Protein AF-A0A4D8Y621-F1 (afdb_monomer)

Organism: Oulactis sp. (NCBI:txid2093647)

Mean predicted aligned error: 16.5 Å

pLDDT: mean 70.05, std 17.71, range [38.47, 91.56]

Nearest PDB structures (foldseek):
  7bwi-assembly1_A  TM=9.201E-01  e=9.733E-03  Anthopleura elegantissima
  2mub-assembly1_A  TM=9.483E-01  e=1.526E-02  Anthopleura elegantissima
  1wqk-assembly1_A  TM=9.156E-01  e=1.851E-02  Anthopleura elegantissima

Sequence (78 aa):
MSHQGFLFFICLAALTASSIAFPLDAQSKDMNDDRLVKRLSCACGSKGGDYWIMRNQCPEGANYSDKCDKTMGICCYY

InterPro domains:
  IPR012414 BDS potassium channel toxin [PF07936] (40-73)
  IPR023355 Myotoxin/Anemone neurotoxin domain superfamily [G3DSA:2.20.20.10] (40-78)

Structure (mmCIF, N/CA/C/O backbone):
data_AF-A0A4D8Y621-F1
#
_entry.id   AF-A0A4D8Y621-F1
#
loop_
_atom_site.group_PDB
_atom_site.id
_atom_site.type_symbol
_atom_site.label_atom_id
_atom_site.label_alt_id
_atom_site.label_comp_id
_atom_site.label_asym_id
_atom_site.label_entity_id
_atom_site.label_seq_id
_atom_site.pdbx_PDB_ins_code
_atom_site.Cartn_x
_atom_site.Cartn_y
_atom_site.Cartn_z
_atom_site.occupancy
_atom_site.B_iso_or_equiv
_atom_site.auth_seq_id
_atom_site.auth_comp_id
_atom_site.auth_asym_id
_atom_site.auth_atom_id
_atom_site.pdbx_PDB_model_num
ATOM 1 N N . MET A 1 1 ? -18.543 16.927 58.814 1.00 48.44 1 MET A N 1
ATOM 2 C CA . MET A 1 1 ? -17.974 15.924 57.885 1.00 48.44 1 MET A CA 1
ATOM 3 C C . MET A 1 1 ? -18.239 16.389 56.460 1.00 48.44 1 MET A C 1
ATOM 5 O O . MET A 1 1 ? -19.359 16.260 55.998 1.00 48.44 1 MET A O 1
ATOM 9 N N . SER A 1 2 ? -17.255 16.996 55.791 1.00 57.38 2 SER A N 1
ATOM 10 C CA . SER A 1 2 ? -17.327 17.277 54.346 1.00 57.38 2 SER A CA 1
ATOM 11 C C . SER A 1 2 ? -15.915 17.279 53.747 1.00 57.38 2 SER A C 1
ATOM 13 O O . SER A 1 2 ? -15.474 18.224 53.110 1.00 57.38 2 SER A O 1
ATOM 15 N N . HIS A 1 3 ? -15.151 16.220 54.034 1.00 56.09 3 HIS A N 1
ATOM 16 C CA . HIS A 1 3 ? -13.825 15.997 53.440 1.00 56.09 3 HIS A CA 1
ATOM 17 C C . HIS A 1 3 ? -13.905 15.192 52.134 1.00 56.09 3 HIS A C 1
ATOM 19 O O . HIS A 1 3 ? -12.966 15.190 51.348 1.00 56.09 3 HIS A O 1
ATOM 25 N N . GLN A 1 4 ? -15.040 14.538 51.874 1.00 59.66 4 GLN A N 1
ATOM 26 C CA . GLN A 1 4 ? -15.203 13.630 50.739 1.00 59.66 4 GLN A CA 1
ATOM 27 C C . GLN A 1 4 ? -15.391 14.369 49.406 1.00 59.66 4 GLN A C 1
ATOM 29 O O . GLN A 1 4 ? -14.853 13.937 48.393 1.00 59.66 4 GLN A O 1
ATOM 34 N N . GLY A 1 5 ? -16.085 15.514 49.405 1.00 61.12 5 GLY A N 1
ATOM 35 C CA . GLY A 1 5 ? -16.233 16.345 48.204 1.00 61.12 5 GLY A CA 1
ATOM 36 C C . GLY A 1 5 ? -14.928 17.037 47.807 1.00 61.12 5 GLY A C 1
ATOM 37 O O . GLY A 1 5 ? -14.565 17.048 46.636 1.00 61.12 5 GLY A O 1
ATOM 38 N N . PHE A 1 6 ? -14.180 17.550 48.788 1.00 63.47 6 PHE A N 1
ATOM 39 C CA . PHE A 1 6 ? -12.932 18.280 48.546 1.00 63.47 6 PHE A CA 1
ATOM 40 C C . PHE A 1 6 ? -11.845 17.393 47.918 1.00 63.47 6 PHE A C 1
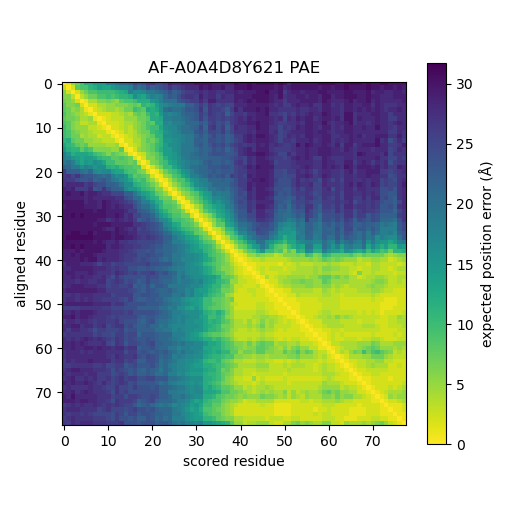ATOM 42 O O . PHE A 1 6 ? -11.187 17.803 46.964 1.00 63.47 6 PHE A O 1
ATOM 49 N N . LEU A 1 7 ? -11.717 16.144 48.382 1.00 64.94 7 LEU A N 1
ATOM 50 C CA . LEU A 1 7 ? -10.794 15.166 47.795 1.00 64.94 7 LEU A CA 1
ATOM 51 C C . LEU A 1 7 ? -11.155 14.822 46.344 1.00 64.94 7 LEU A C 1
ATOM 53 O O . LEU A 1 7 ? -10.265 14.666 45.511 1.00 64.94 7 LEU A O 1
ATOM 57 N N . PHE A 1 8 ? -12.449 14.770 46.021 1.00 67.19 8 PHE A N 1
ATOM 58 C CA . PHE A 1 8 ? -12.919 14.482 44.667 1.00 67.19 8 PHE A CA 1
ATOM 59 C C . PHE A 1 8 ? -12.529 15.586 43.675 1.00 67.19 8 PHE A C 1
ATOM 61 O O . PHE A 1 8 ? -12.054 15.300 42.575 1.00 67.19 8 PHE A O 1
ATOM 68 N N . PHE A 1 9 ? -12.660 16.850 44.087 1.00 65.38 9 PHE A N 1
ATOM 69 C CA . PHE A 1 9 ? -12.236 17.993 43.275 1.00 65.38 9 PHE A CA 1
ATOM 70 C C . PHE A 1 9 ? -10.716 18.043 43.078 1.00 65.38 9 PHE A C 1
ATOM 72 O O . PHE A 1 9 ? -10.260 18.354 41.978 1.00 65.38 9 PHE A O 1
ATOM 79 N N . ILE A 1 10 ? -9.928 17.677 44.095 1.00 66.56 10 ILE A N 1
ATOM 80 C CA . ILE A 1 10 ? -8.462 17.604 43.977 1.00 66.56 10 ILE A CA 1
ATOM 81 C C . ILE A 1 10 ? -8.039 16.487 43.016 1.00 66.56 10 ILE A C 1
ATOM 83 O O . ILE A 1 10 ? -7.176 16.712 42.166 1.00 66.56 10 ILE A O 1
ATOM 87 N N . CYS A 1 11 ? -8.664 15.308 43.095 1.00 63.59 11 CYS A N 1
ATOM 88 C CA . CYS A 1 11 ? -8.404 14.225 42.147 1.00 63.59 11 CYS A CA 1
ATOM 89 C C . CYS A 1 11 ? -8.736 14.644 40.709 1.00 63.59 11 CYS A C 1
ATOM 91 O O . CYS A 1 11 ? -7.914 14.449 39.818 1.00 63.59 11 CYS A O 1
ATOM 93 N N . LEU A 1 12 ? -9.887 15.284 40.479 1.00 62.75 12 LEU A N 1
ATOM 94 C CA . LEU A 1 12 ? -1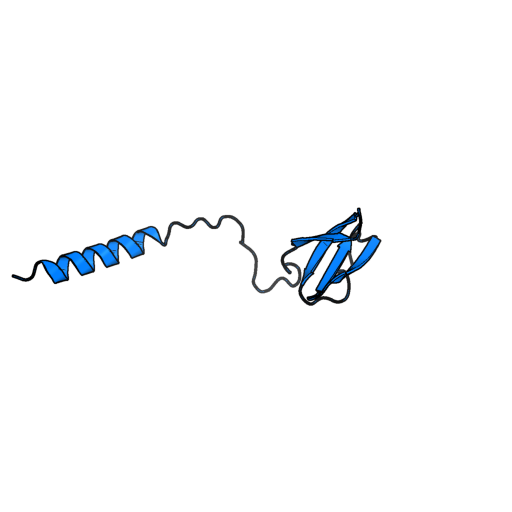0.261 15.783 39.151 1.00 62.75 12 LEU A CA 1
ATOM 95 C C . LEU A 1 12 ? -9.256 16.810 38.605 1.00 62.75 12 LEU A C 1
ATOM 97 O O . LEU A 1 12 ? -8.844 16.702 37.451 1.00 62.75 12 LEU A O 1
ATOM 101 N N . ALA A 1 13 ? -8.801 17.757 39.430 1.00 62.81 13 ALA A N 1
ATOM 102 C CA . ALA A 1 13 ? -7.808 18.747 39.013 1.00 62.81 13 ALA A CA 1
ATOM 103 C C . ALA A 1 13 ? -6.448 18.105 38.663 1.00 62.81 13 ALA A C 1
ATOM 105 O O . ALA A 1 13 ? -5.850 18.444 37.639 1.00 62.81 13 ALA A O 1
ATOM 106 N N . ALA A 1 14 ? -5.986 17.122 39.443 1.00 61.12 14 ALA A N 1
ATOM 107 C CA . ALA A 1 14 ? -4.731 16.411 39.177 1.00 61.12 14 ALA A CA 1
ATOM 108 C C . ALA A 1 14 ? -4.763 15.584 37.873 1.00 61.12 14 ALA A C 1
ATOM 110 O O . ALA A 1 14 ? -3.759 15.522 37.155 1.00 61.12 14 ALA A O 1
ATOM 111 N N . LEU A 1 15 ? -5.916 14.997 37.520 1.00 59.38 15 LEU A N 1
ATOM 112 C CA . LEU A 1 15 ? -6.084 14.286 36.244 1.00 59.38 15 LEU A CA 1
ATOM 113 C C . LEU A 1 15 ? -6.061 15.229 35.025 1.00 59.38 15 LEU A C 1
ATOM 115 O O . LEU A 1 15 ? -5.573 14.850 33.959 1.00 59.38 15 LEU A O 1
ATOM 119 N N . THR A 1 16 ? -6.532 16.473 35.162 1.00 60.00 16 THR A N 1
ATOM 120 C CA . THR A 1 16 ? -6.491 17.436 34.043 1.00 60.00 16 THR A CA 1
ATOM 121 C C . THR A 1 16 ? -5.082 17.946 33.729 1.00 60.00 16 THR A C 1
ATOM 123 O O . THR A 1 16 ? -4.764 18.172 32.563 1.00 60.00 16 THR A O 1
ATOM 126 N N . ALA A 1 17 ? -4.200 18.051 34.729 1.00 55.91 17 ALA A N 1
ATOM 127 C CA . ALA A 1 17 ? -2.831 18.542 34.541 1.00 55.91 17 ALA A CA 1
ATOM 128 C C . ALA A 1 17 ? -1.889 17.520 33.873 1.00 55.91 17 ALA A C 1
ATOM 130 O O . ALA A 1 17 ? -0.887 17.900 33.278 1.00 55.91 17 ALA A O 1
ATOM 131 N N . SER A 1 18 ? -2.211 16.227 33.936 1.00 55.88 18 SER A N 1
ATOM 132 C CA . SER A 1 18 ? -1.424 15.149 33.314 1.00 55.88 18 SER A CA 1
ATOM 133 C C . SER A 1 18 ? -1.834 14.856 31.863 1.00 55.88 18 SER A C 1
ATOM 135 O O . SER A 1 18 ? -1.116 14.160 31.151 1.00 55.88 18 SER A O 1
ATOM 137 N N . SER A 1 19 ? -2.946 15.432 31.393 1.00 55.53 19 SER A N 1
ATOM 138 C CA . SER A 1 19 ? -3.430 15.272 30.011 1.00 55.53 19 SER A CA 1
ATOM 139 C C . SER A 1 19 ? -2.816 16.277 29.024 1.00 55.53 19 SER A C 1
ATOM 141 O O . SER A 1 19 ? -2.917 16.098 27.814 1.00 55.53 19 SER A O 1
ATOM 143 N N . ILE A 1 20 ? -2.134 17.312 29.525 1.00 54.09 20 ILE A N 1
ATOM 144 C CA . ILE A 1 20 ? -1.374 18.301 28.739 1.00 54.09 20 ILE A CA 1
ATOM 145 C C . ILE A 1 20 ? 0.111 17.920 28.629 1.00 54.09 20 ILE A C 1
ATOM 147 O O . ILE A 1 20 ? 0.989 18.771 28.625 1.00 54.09 20 ILE A O 1
ATOM 151 N N . ALA A 1 21 ? 0.426 16.629 28.595 1.00 54.16 21 ALA A N 1
ATOM 152 C CA . ALA A 1 21 ? 1.785 16.150 28.356 1.00 54.16 21 ALA A CA 1
ATOM 153 C C . ALA A 1 21 ? 1.772 14.869 27.518 1.00 54.16 21 ALA A C 1
ATOM 155 O O . ALA A 1 21 ? 2.537 13.941 27.763 1.00 54.16 21 ALA A O 1
ATOM 156 N N . PHE A 1 22 ? 0.908 14.828 26.504 1.00 47.91 22 PHE A N 1
ATOM 157 C CA . PHE A 1 22 ? 1.173 14.016 25.326 1.00 47.91 22 PHE A CA 1
ATOM 158 C C . PHE A 1 22 ? 1.935 14.897 24.333 1.00 47.91 22 PHE A C 1
ATOM 160 O O . PHE A 1 22 ? 1.298 15.590 23.536 1.00 47.91 22 PHE A O 1
ATOM 167 N N . PRO A 1 23 ? 3.281 14.905 24.339 1.00 43.81 23 PRO A N 1
ATOM 168 C CA . PRO A 1 23 ? 4.005 15.231 23.131 1.00 43.81 23 PRO A CA 1
ATOM 169 C C . PRO A 1 23 ? 3.716 14.093 22.149 1.00 43.81 23 PRO A C 1
ATOM 171 O O . PRO A 1 23 ? 4.449 13.115 22.034 1.00 43.81 23 PRO A O 1
ATOM 174 N N . LEU A 1 24 ? 2.597 14.211 21.435 1.00 48.41 24 LEU A N 1
ATOM 175 C CA . LEU A 1 24 ? 2.494 13.670 20.089 1.00 48.41 24 LEU A CA 1
ATOM 176 C C . LEU A 1 24 ? 3.386 14.551 19.209 1.00 48.41 24 LEU A C 1
ATOM 178 O O . LEU A 1 24 ? 2.913 15.313 18.367 1.00 48.41 24 LEU A O 1
ATOM 182 N N . ASP A 1 25 ? 4.693 14.489 19.458 1.00 45.34 25 ASP A N 1
ATOM 183 C CA . ASP A 1 25 ? 5.665 14.901 18.470 1.00 45.34 25 ASP A CA 1
ATOM 184 C C . ASP A 1 25 ? 5.349 14.135 17.181 1.00 45.34 25 ASP A C 1
ATOM 186 O O . ASP A 1 25 ? 5.150 12.919 17.177 1.00 45.34 25 ASP A O 1
ATOM 190 N N . ALA A 1 26 ? 5.279 14.900 16.096 1.00 46.44 26 ALA A N 1
ATOM 191 C CA . ALA A 1 26 ? 5.020 14.472 14.727 1.00 46.44 26 ALA A CA 1
ATOM 192 C C . ALA A 1 26 ? 3.564 14.131 14.354 1.00 46.44 26 ALA A C 1
ATOM 194 O O . ALA A 1 26 ? 3.275 13.081 13.785 1.00 46.44 26 ALA A O 1
ATOM 195 N N . GLN A 1 27 ? 2.662 15.104 14.473 1.00 44.84 27 GLN A N 1
ATOM 196 C CA . GLN A 1 27 ? 1.893 15.476 13.275 1.00 44.84 27 GLN A CA 1
ATOM 197 C C . GLN A 1 27 ? 1.487 16.949 13.299 1.00 44.84 27 GLN A C 1
ATOM 199 O O . GLN A 1 27 ? 0.326 17.335 13.210 1.00 44.84 27 GLN A O 1
ATOM 204 N N . SER A 1 28 ? 2.503 17.807 13.348 1.00 44.97 28 SER A N 1
ATOM 205 C CA . SER A 1 28 ? 2.444 19.027 12.559 1.00 44.97 28 SER A CA 1
ATOM 206 C C . SER A 1 28 ? 2.259 18.615 11.100 1.00 44.97 28 SER A C 1
ATOM 208 O O . SER A 1 28 ? 3.195 18.140 10.461 1.00 44.97 28 SER A O 1
ATOM 210 N N . LYS A 1 29 ? 1.030 18.720 10.600 1.00 41.88 29 LYS A N 1
ATOM 211 C CA . LYS A 1 29 ? 0.726 19.184 9.244 1.00 41.88 29 LYS A CA 1
ATOM 212 C C . LYS A 1 29 ? -0.776 19.146 9.026 1.00 41.88 29 LYS A C 1
ATOM 214 O O . LYS A 1 29 ? -1.379 18.102 8.829 1.00 41.88 29 LYS A O 1
ATOM 219 N N . ASP A 1 30 ? -1.321 20.350 9.085 1.00 38.47 30 ASP A N 1
ATOM 220 C CA . ASP A 1 30 ? -2.028 20.890 7.939 1.00 38.47 30 ASP A CA 1
ATOM 221 C C . ASP A 1 30 ? -3.224 20.054 7.467 1.00 38.47 30 ASP A C 1
ATOM 223 O O . ASP A 1 30 ? -3.141 19.218 6.573 1.00 38.47 30 ASP A O 1
ATOM 227 N N . MET A 1 31 ? -4.382 20.362 8.049 1.00 42.56 31 MET A N 1
ATOM 228 C CA . MET A 1 31 ? -5.699 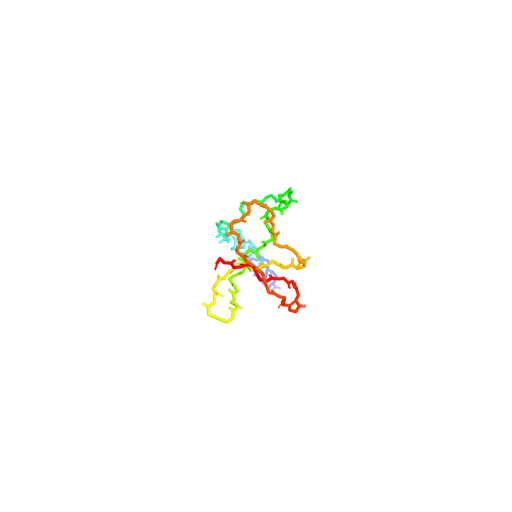19.926 7.570 1.00 42.56 31 MET A CA 1
ATOM 229 C C . MET A 1 31 ? -6.053 20.488 6.169 1.00 42.56 31 MET A C 1
ATOM 231 O O . MET A 1 31 ? -7.212 20.415 5.774 1.00 42.56 31 MET A O 1
ATOM 235 N N . ASN A 1 32 ? -5.093 21.053 5.422 1.00 40.62 32 ASN A N 1
ATOM 236 C CA . ASN A 1 32 ? -5.257 21.596 4.072 1.00 40.62 32 ASN A CA 1
ATOM 237 C C . ASN A 1 32 ? -4.284 20.998 3.036 1.00 40.62 32 ASN A C 1
ATOM 239 O O . ASN A 1 32 ? -4.291 21.438 1.887 1.00 40.62 32 ASN A O 1
ATOM 243 N N . ASP A 1 33 ? -3.490 19.978 3.377 1.00 41.22 33 ASP A N 1
ATOM 244 C CA . ASP A 1 33 ? -2.578 19.359 2.416 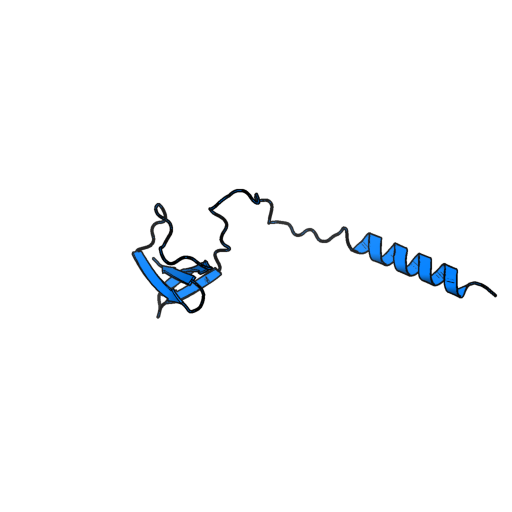1.00 41.22 33 ASP A CA 1
ATOM 245 C C . ASP A 1 33 ? -3.154 18.017 1.935 1.00 41.22 33 ASP A C 1
ATOM 247 O O . ASP A 1 33 ? -3.071 16.988 2.609 1.00 41.22 33 ASP A O 1
ATOM 251 N N . ASP A 1 34 ? -3.696 18.012 0.713 1.00 46.97 34 ASP A N 1
ATOM 252 C CA . ASP A 1 34 ? -4.175 16.852 -0.075 1.00 46.97 34 ASP A CA 1
ATOM 253 C C . ASP A 1 34 ? -3.144 15.686 -0.187 1.00 46.97 34 ASP A C 1
ATOM 255 O O . ASP A 1 34 ? -3.389 14.619 -0.760 1.00 46.97 34 ASP A O 1
ATOM 259 N N . ARG A 1 35 ? -1.949 15.858 0.394 1.00 45.75 35 ARG A N 1
ATOM 260 C CA . ARG A 1 3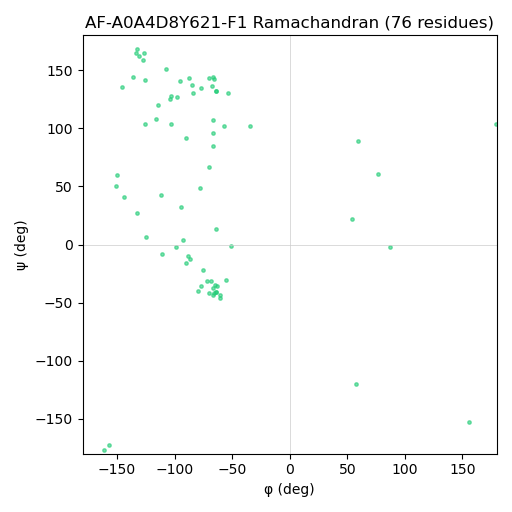5 ? -0.800 14.950 0.334 1.00 45.75 35 ARG A CA 1
ATOM 261 C C . ARG A 1 35 ? -0.648 14.051 1.570 1.00 45.75 35 ARG A C 1
ATOM 263 O O . ARG A 1 35 ? 0.242 13.198 1.563 1.00 45.75 35 ARG A O 1
ATOM 270 N N . LEU A 1 36 ? -1.505 14.175 2.589 1.00 46.16 36 LEU A N 1
ATOM 271 C CA . LEU A 1 36 ? -1.428 13.415 3.851 1.00 46.16 36 LEU A CA 1
ATOM 272 C C . LEU A 1 36 ? -2.577 12.413 4.048 1.00 46.16 36 LEU A C 1
ATOM 274 O O . LEU A 1 36 ? -3.074 12.198 5.151 1.00 46.16 36 LEU A O 1
ATOM 278 N N . VAL A 1 37 ? -2.951 11.684 2.995 1.00 55.47 37 VAL A N 1
ATOM 279 C CA . VAL A 1 37 ? -3.572 10.370 3.215 1.00 55.47 37 VAL A CA 1
ATOM 280 C C . VAL A 1 37 ? -2.485 9.480 3.818 1.00 55.47 37 VAL A C 1
ATOM 282 O O . VAL A 1 37 ? -1.519 9.133 3.142 1.00 55.47 37 VAL A O 1
ATOM 285 N N . LYS A 1 38 ? -2.608 9.193 5.117 1.00 53.09 38 LYS A N 1
ATOM 286 C CA . LYS A 1 38 ? -1.728 8.346 5.935 1.00 53.09 38 LYS A CA 1
ATOM 287 C C . LYS A 1 38 ? -1.172 7.169 5.119 1.00 53.09 38 LYS A C 1
ATOM 289 O O . LYS A 1 38 ? -1.886 6.193 4.895 1.00 53.09 38 LYS A O 1
ATOM 294 N N . ARG A 1 39 ? 0.090 7.273 4.679 1.00 61.34 39 ARG A N 1
ATOM 295 C CA . ARG A 1 39 ? 0.796 6.211 3.950 1.00 61.34 39 ARG A CA 1
ATOM 296 C C . ARG A 1 39 ? 0.993 5.042 4.903 1.00 61.34 39 ARG A C 1
ATOM 298 O O . ARG A 1 39 ? 1.882 5.061 5.751 1.00 61.34 39 ARG A O 1
ATOM 305 N N . LEU A 1 40 ? 0.096 4.069 4.835 1.00 75.69 40 LEU A N 1
ATOM 306 C CA . LEU A 1 40 ? 0.257 2.812 5.552 1.00 75.69 40 LEU A CA 1
ATOM 307 C C . LEU A 1 40 ? 1.121 1.899 4.686 1.00 75.69 40 LEU A C 1
ATOM 309 O O . LEU A 1 40 ? 0.887 1.817 3.487 1.00 75.69 40 LEU A O 1
ATOM 313 N N . SER A 1 41 ? 2.089 1.186 5.249 1.00 81.50 41 SER A N 1
ATOM 314 C CA . SER A 1 41 ? 2.815 0.191 4.458 1.00 81.50 41 SER A CA 1
ATOM 315 C C . SER A 1 41 ? 1.855 -0.914 4.014 1.00 81.50 41 SER A C 1
ATOM 317 O O . SER A 1 41 ? 1.088 -1.446 4.820 1.00 81.50 41 SER A O 1
ATOM 319 N N . CYS A 1 42 ? 1.897 -1.273 2.737 1.00 87.81 42 CYS A N 1
ATOM 320 C CA . CYS A 1 42 ? 1.119 -2.370 2.179 1.00 87.81 42 CYS A CA 1
ATOM 321 C C . CYS A 1 42 ? 2.001 -3.293 1.347 1.00 87.81 42 CYS A C 1
ATOM 323 O O . CYS A 1 42 ? 3.104 -2.934 0.940 1.00 87.81 42 CYS A O 1
ATOM 325 N N . ALA A 1 43 ? 1.498 -4.498 1.094 1.00 86.06 43 ALA A N 1
ATOM 326 C CA . ALA A 1 43 ? 2.165 -5.467 0.245 1.00 86.06 43 ALA A CA 1
ATOM 327 C C . ALA A 1 43 ? 1.237 -5.949 -0.870 1.00 86.06 43 ALA A C 1
ATOM 329 O O . ALA A 1 43 ? 0.039 -6.191 -0.649 1.00 86.06 43 ALA A O 1
ATOM 330 N N . CYS A 1 44 ? 1.819 -6.138 -2.051 1.00 88.69 44 CYS A N 1
ATOM 331 C CA . CYS A 1 44 ? 1.217 -6.865 -3.158 1.00 88.69 44 CYS A CA 1
ATOM 332 C C . CYS A 1 44 ? 2.144 -7.969 -3.636 1.00 88.69 44 CYS A C 1
ATOM 334 O O . CYS A 1 44 ? 3.177 -7.737 -4.259 1.00 88.69 44 CYS A O 1
ATOM 336 N N . GLY A 1 45 ? 1.787 -9.197 -3.247 1.00 85.94 45 GLY A N 1
ATOM 337 C CA . GLY A 1 45 ? 2.687 -10.339 -3.325 1.00 85.94 45 GLY A CA 1
ATOM 338 C C . GLY A 1 45 ? 3.959 -10.064 -2.524 1.00 85.94 45 GLY A C 1
ATOM 339 O O . GLY A 1 45 ? 3.899 -9.796 -1.326 1.00 85.94 45 GLY A O 1
ATOM 340 N N . SER A 1 46 ? 5.100 -10.089 -3.211 1.00 86.31 46 SER A N 1
ATOM 341 C CA . SER A 1 46 ? 6.428 -9.825 -2.638 1.00 86.31 46 SER A CA 1
ATOM 342 C C . SER A 1 46 ? 6.876 -8.360 -2.753 1.00 86.31 46 SER A C 1
ATOM 344 O O . SER A 1 46 ? 8.013 -8.047 -2.404 1.00 86.31 46 SER A O 1
ATOM 346 N N . LYS A 1 47 ? 6.027 -7.462 -3.270 1.00 86.94 47 LYS A N 1
ATOM 347 C CA . LYS A 1 47 ? 6.335 -6.036 -3.442 1.00 86.94 47 LYS A CA 1
ATOM 348 C C . LYS A 1 47 ? 5.767 -5.224 -2.282 1.00 86.94 47 LYS A C 1
ATOM 350 O O . LYS A 1 47 ? 4.579 -5.329 -1.985 1.00 86.94 47 LYS A O 1
ATOM 355 N N . GLY A 1 48 ? 6.616 -4.427 -1.637 1.00 85.81 48 GLY A N 1
ATOM 356 C CA . GLY A 1 48 ? 6.211 -3.453 -0.622 1.00 85.81 48 GLY A CA 1
ATOM 357 C C . GLY A 1 48 ? 5.848 -2.110 -1.255 1.00 85.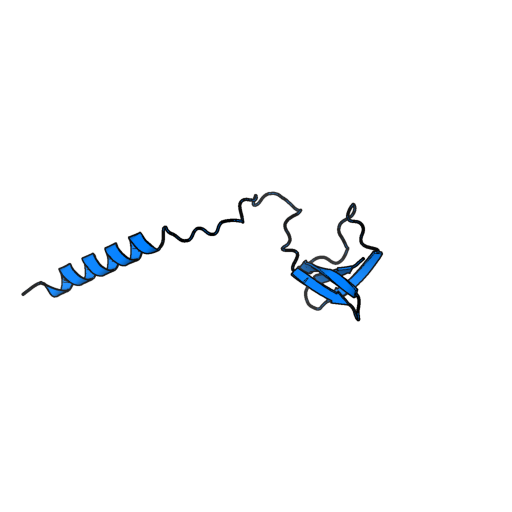81 48 GLY A C 1
ATOM 358 O O . GLY A 1 48 ? 6.476 -1.695 -2.228 1.00 85.81 48 GLY A O 1
ATOM 359 N N . GLY A 1 49 ? 4.843 -1.436 -0.704 1.00 89.88 49 GLY A N 1
ATOM 360 C CA . GLY A 1 49 ? 4.331 -0.177 -1.228 1.00 89.88 49 GLY A CA 1
ATOM 361 C C . GLY A 1 49 ? 3.611 0.676 -0.186 1.00 89.88 49 GLY A C 1
ATOM 362 O O . GLY A 1 49 ? 3.588 0.361 1.007 1.00 89.88 49 GLY A O 1
ATOM 363 N N . ASP A 1 50 ? 3.004 1.752 -0.673 1.00 90.50 50 ASP A N 1
ATOM 364 C CA . ASP A 1 50 ? 2.232 2.721 0.094 1.00 90.50 50 ASP A CA 1
ATOM 365 C C . ASP A 1 50 ? 0.727 2.502 -0.113 1.00 90.50 50 ASP A C 1
ATOM 367 O O . ASP A 1 50 ? 0.219 2.462 -1.237 1.00 90.50 50 ASP A O 1
ATOM 371 N N . TYR A 1 51 ? -0.005 2.380 0.988 1.00 87.75 51 TYR A N 1
ATOM 372 C CA . TYR A 1 51 ? -1.452 2.270 1.008 1.00 87.75 51 TYR A CA 1
ATOM 373 C C . TYR A 1 51 ? -2.094 3.647 0.946 1.00 87.75 51 TYR A C 1
ATOM 375 O O . TYR A 1 51 ? -1.798 4.527 1.759 1.00 87.75 51 TYR A O 1
ATOM 383 N N . TRP A 1 52 ? -3.045 3.784 0.035 1.00 88.31 52 TRP A N 1
ATOM 384 C CA . TRP A 1 52 ? -3.854 4.974 -0.137 1.00 88.31 52 TRP A CA 1
ATOM 385 C C . TRP A 1 52 ? -5.310 4.634 0.161 1.00 88.31 52 TRP A C 1
ATOM 387 O O . TRP A 1 52 ? -5.979 3.945 -0.608 1.00 88.31 52 TRP A O 1
ATOM 397 N N . ILE A 1 53 ? -5.795 5.132 1.299 1.00 86.62 53 ILE A N 1
ATOM 398 C CA . ILE A 1 53 ? -7.185 4.981 1.742 1.00 86.62 53 ILE A CA 1
ATOM 399 C C . ILE A 1 53 ? -8.105 5.764 0.798 1.00 86.62 53 ILE A C 1
ATOM 401 O O . ILE A 1 53 ? -7.801 6.907 0.460 1.00 86.62 53 ILE A O 1
ATOM 405 N N . MET A 1 54 ? -9.232 5.163 0.402 1.00 85.00 54 MET A N 1
ATOM 406 C CA . MET A 1 54 ? -10.279 5.793 -0.423 1.00 85.00 54 MET A CA 1
ATOM 407 C C . MET A 1 54 ? -9.789 6.397 -1.754 1.00 85.00 54 MET A C 1
ATOM 409 O O . MET A 1 54 ? -10.454 7.252 -2.337 1.00 85.00 54 MET A O 1
ATOM 413 N N . ARG A 1 55 ? -8.644 5.939 -2.271 1.00 84.19 55 ARG A N 1
ATOM 414 C CA . ARG A 1 55 ? -8.193 6.240 -3.634 1.00 84.19 55 ARG A CA 1
ATOM 415 C C . ARG A 1 55 ? -8.315 5.013 -4.522 1.00 84.19 55 ARG A C 1
ATOM 417 O O . ARG A 1 55 ? -8.108 3.899 -4.060 1.00 84.19 55 ARG A O 1
ATOM 424 N N . ASN A 1 56 ? -8.529 5.272 -5.812 1.00 85.75 56 ASN A N 1
ATOM 425 C CA . ASN A 1 56 ? -8.553 4.261 -6.877 1.00 85.75 56 ASN A CA 1
ATOM 426 C C . ASN A 1 56 ? -7.352 4.388 -7.836 1.00 85.75 56 ASN A C 1
ATOM 428 O O . ASN A 1 56 ? -7.151 3.551 -8.719 1.00 85.75 56 ASN A O 1
ATOM 432 N N . GLN A 1 57 ? -6.556 5.454 -7.709 1.00 87.38 57 GLN A N 1
ATOM 433 C CA . GLN A 1 57 ? -5.366 5.701 -8.527 1.00 87.38 57 GLN A CA 1
ATOM 434 C C . GLN A 1 57 ? -4.203 6.188 -7.667 1.00 87.38 57 GLN A C 1
ATOM 436 O O . GLN A 1 57 ? -4.416 6.897 -6.680 1.00 87.38 57 GLN A O 1
ATOM 441 N N . CYS A 1 58 ? -2.988 5.773 -8.030 1.00 87.81 58 CYS A N 1
ATOM 442 C CA . CYS A 1 58 ? -1.778 6.243 -7.370 1.00 87.81 58 CYS A CA 1
ATOM 443 C C . CYS A 1 58 ? -1.582 7.730 -7.660 1.00 87.81 58 CYS A C 1
ATOM 445 O O . CYS A 1 58 ? -1.922 8.176 -8.756 1.00 87.81 58 CYS A O 1
ATOM 447 N N . PRO A 1 59 ? -1.064 8.505 -6.697 1.00 85.06 59 PRO A N 1
ATOM 448 C CA . PRO A 1 59 ? -0.837 9.922 -6.920 1.00 85.06 59 PRO A CA 1
ATOM 449 C C . PRO A 1 59 ? 0.203 10.126 -8.023 1.00 85.06 59 PRO A C 1
ATOM 451 O O . PRO A 1 59 ? 1.280 9.524 -8.002 1.00 85.06 59 PRO A O 1
ATOM 454 N N . GLU A 1 60 ? -0.125 11.000 -8.969 1.00 80.56 60 GLU A N 1
ATOM 455 C CA . GLU A 1 60 ? 0.791 11.398 -10.032 1.00 80.56 60 GLU A CA 1
ATOM 456 C C . GLU A 1 60 ? 1.989 12.163 -9.449 1.00 80.56 60 GLU A C 1
ATOM 458 O O . GLU A 1 60 ? 1.869 12.916 -8.479 1.00 80.56 60 GLU A O 1
ATOM 463 N N . GLY A 1 61 ? 3.175 11.940 -10.017 1.00 79.88 61 GLY A N 1
ATOM 464 C CA . GLY A 1 61 ? 4.430 12.527 -9.532 1.00 79.88 61 GLY A CA 1
ATOM 465 C C . GLY A 1 61 ? 5.141 11.722 -8.436 1.00 79.88 61 GLY A C 1
ATOM 466 O O . GLY A 1 61 ? 6.238 12.098 -8.025 1.00 79.88 61 GLY A O 1
ATOM 467 N N . ALA A 1 62 ? 4.565 10.606 -7.985 1.00 73.81 62 ALA A N 1
ATOM 468 C CA . ALA A 1 62 ? 5.290 9.585 -7.235 1.00 73.81 62 ALA A CA 1
ATOM 469 C C . ALA A 1 62 ? 5.765 8.472 -8.187 1.00 73.81 62 ALA A C 1
ATOM 471 O O . ALA A 1 62 ? 5.042 8.089 -9.102 1.00 73.81 62 ALA A O 1
ATOM 472 N N . ASN A 1 63 ? 6.978 7.948 -7.978 1.00 85.88 63 ASN A N 1
ATOM 473 C CA . ASN A 1 63 ? 7.598 6.923 -8.835 1.00 85.88 63 ASN A CA 1
ATOM 474 C C . ASN A 1 63 ? 7.035 5.511 -8.573 1.00 85.88 63 ASN A C 1
ATOM 476 O O . ASN A 1 63 ? 7.800 4.577 -8.362 1.00 85.88 63 ASN A O 1
ATOM 480 N N . TYR A 1 64 ? 5.712 5.357 -8.525 1.00 86.56 64 TYR A N 1
ATOM 481 C CA . TYR A 1 64 ? 5.086 4.040 -8.411 1.00 86.56 64 TYR A CA 1
ATOM 482 C C . TYR A 1 64 ? 5.122 3.328 -9.763 1.00 86.56 64 TYR A C 1
ATOM 484 O O . TYR A 1 64 ? 4.799 3.929 -10.786 1.00 86.56 64 TYR A O 1
ATOM 492 N N . SER A 1 65 ? 5.495 2.051 -9.757 1.00 87.75 65 SER A N 1
ATOM 493 C CA . SER A 1 65 ? 5.506 1.215 -10.960 1.00 87.75 65 SER A CA 1
ATOM 494 C C . SER A 1 65 ? 4.113 0.710 -11.304 1.00 87.75 65 SER A C 1
ATOM 496 O O . SER A 1 65 ? 3.747 0.672 -12.473 1.00 87.75 65 SER A O 1
ATOM 498 N N . ASP A 1 66 ? 3.331 0.326 -10.292 1.00 88.88 66 ASP A N 1
ATOM 499 C CA . ASP A 1 66 ? 1.964 -0.158 -10.477 1.00 88.88 66 ASP A CA 1
ATOM 500 C C . ASP A 1 66 ? 1.169 -0.084 -9.160 1.00 88.88 66 ASP A C 1
ATOM 502 O O . ASP A 1 66 ? 1.651 0.383 -8.117 1.00 88.88 66 ASP A O 1
ATOM 506 N N . LYS A 1 67 ? -0.075 -0.558 -9.204 1.00 91.56 67 LYS A N 1
ATOM 507 C CA . LYS A 1 67 ? -0.994 -0.607 -8.076 1.00 91.56 67 LYS A CA 1
ATOM 508 C C . LYS A 1 67 ? -1.674 -1.960 -7.954 1.00 91.56 67 LYS A C 1
ATOM 510 O O . LYS A 1 67 ? -1.660 -2.802 -8.844 1.00 91.56 67 LYS A O 1
ATOM 515 N N . CYS A 1 68 ? -2.320 -2.145 -6.822 1.00 91.25 68 CYS A N 1
ATOM 516 C CA . CYS A 1 68 ? -3.181 -3.280 -6.567 1.00 91.25 68 CYS A CA 1
ATOM 517 C C . CYS A 1 68 ? -4.344 -2.856 -5.680 1.00 91.25 68 CYS A C 1
ATOM 519 O O . CYS A 1 68 ? -4.171 -2.139 -4.686 1.00 91.25 68 CYS A O 1
ATOM 521 N N . ASP A 1 69 ? -5.533 -3.314 -6.046 1.00 91.06 69 ASP A N 1
ATOM 522 C CA . ASP A 1 69 ? -6.756 -2.987 -5.332 1.00 91.06 69 ASP A CA 1
ATOM 523 C C . ASP A 1 69 ? -6.801 -3.671 -3.963 1.00 91.06 69 ASP A C 1
ATOM 525 O O . ASP A 1 69 ? -6.345 -4.805 -3.766 1.00 91.06 69 ASP A O 1
ATOM 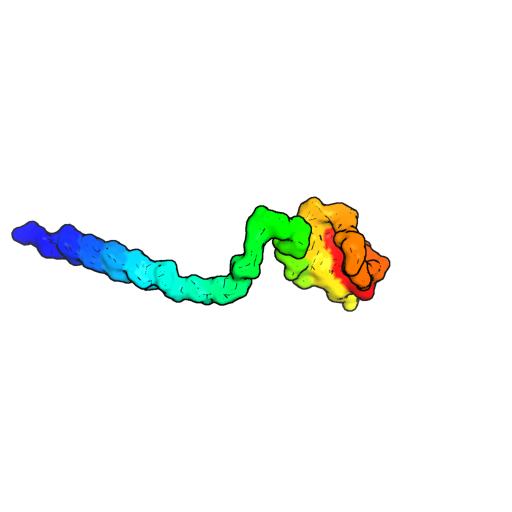529 N N . LYS A 1 70 ? -7.348 -2.951 -2.988 1.00 87.06 70 LYS A N 1
ATOM 530 C CA . LYS A 1 70 ? -7.574 -3.412 -1.619 1.00 87.06 70 LYS A CA 1
ATOM 531 C C . LYS A 1 70 ? -8.995 -3.036 -1.207 1.00 87.06 70 LYS A C 1
ATOM 533 O O . LYS A 1 70 ? -9.637 -2.188 -1.812 1.00 87.06 70 LYS A O 1
ATOM 538 N N . THR A 1 71 ? -9.483 -3.637 -0.127 1.00 82.94 71 THR A N 1
ATOM 539 C CA . THR A 1 71 ? -10.883 -3.511 0.312 1.00 82.94 71 THR A CA 1
ATOM 540 C C . THR A 1 71 ? -11.362 -2.068 0.524 1.00 82.94 71 THR A C 1
ATOM 542 O O . THR A 1 71 ? -12.544 -1.800 0.355 1.00 82.94 71 THR A O 1
ATOM 545 N N . MET A 1 72 ? -10.477 -1.142 0.908 1.00 83.50 72 MET A N 1
ATOM 546 C CA . MET A 1 72 ? -10.834 0.241 1.267 1.00 83.50 72 MET A CA 1
ATOM 547 C C . MET A 1 72 ? -9.919 1.282 0.598 1.00 83.50 72 MET A C 1
ATOM 549 O O . MET A 1 72 ? -9.681 2.361 1.151 1.00 83.50 72 MET A O 1
ATOM 553 N N . GLY A 1 73 ? -9.348 0.946 -0.560 1.00 89.19 73 GLY A N 1
ATOM 554 C CA . GLY A 1 73 ? -8.408 1.805 -1.276 1.00 89.19 73 GLY A CA 1
ATOM 555 C C . GLY A 1 73 ? -7.486 1.015 -2.195 1.00 89.19 73 GLY A C 1
ATOM 556 O O . GLY A 1 73 ? -7.811 -0.088 -2.630 1.00 89.19 73 GLY A O 1
ATOM 557 N N . ILE A 1 74 ? -6.298 1.551 -2.441 1.00 91.38 74 ILE A N 1
ATOM 558 C CA . ILE A 1 74 ? -5.281 0.905 -3.275 1.00 91.38 74 ILE A CA 1
ATOM 559 C C . ILE A 1 74 ? -3.949 0.826 -2.546 1.00 91.38 74 ILE A C 1
ATOM 561 O O . ILE A 1 74 ? -3.659 1.593 -1.631 1.00 91.38 74 ILE A O 1
ATOM 565 N N . CYS A 1 75 ? -3.111 -0.092 -2.993 1.00 91.56 75 CYS A N 1
ATOM 566 C CA . CYS A 1 75 ? -1.718 -0.181 -2.601 1.00 91.56 75 CYS A CA 1
ATOM 567 C C . CYS A 1 75 ? -0.849 0.108 -3.830 1.00 91.56 75 CYS A C 1
ATOM 569 O O . CYS A 1 75 ? -0.970 -0.575 -4.842 1.00 91.56 75 CYS A O 1
ATOM 571 N N . CYS A 1 76 ? -0.015 1.141 -3.753 1.00 91.44 76 CYS A N 1
ATOM 572 C CA . CYS A 1 76 ? 0.874 1.582 -4.827 1.00 91.44 76 CYS A CA 1
ATOM 573 C C . CYS A 1 76 ? 2.298 1.138 -4.515 1.00 91.44 76 CYS A C 1
ATOM 575 O O . CYS A 1 76 ? 2.802 1.450 -3.437 1.00 91.44 76 CYS A O 1
ATOM 577 N N . TYR A 1 77 ? 2.946 0.412 -5.421 1.00 91.19 77 TYR A N 1
ATOM 578 C CA . TYR A 1 77 ? 4.270 -0.169 -5.181 1.00 91.19 77 TYR A CA 1
ATOM 579 C C . TYR A 1 77 ? 5.272 0.208 -6.273 1.00 91.19 77 TYR A C 1
ATOM 581 O O . TYR A 1 77 ? 4.901 0.707 -7.336 1.00 91.19 77 TYR A O 1
ATOM 589 N N . TYR A 1 78 ? 6.551 -0.011 -5.965 1.00 84.88 78 TYR A N 1
ATOM 590 C CA . TYR A 1 78 ? 7.700 0.264 -6.830 1.00 84.88 78 TYR A CA 1
ATOM 591 C C . TYR A 1 78 ? 8.172 -1.000 -7.564 1.00 84.88 78 TYR A C 1
ATOM 593 O O . TYR A 1 78 ? 8.087 -2.122 -7.001 1.00 84.88 78 TYR A O 1
#

Radius of gy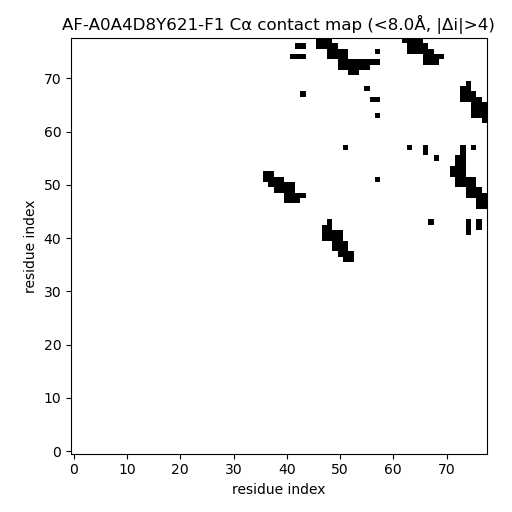ration: 22.75 Å; Cα contacts (8 Å, |Δi|>4): 85; chains: 1; bounding box: 26×32×69 Å

Secondary structure (DSSP, 8-state):
---HHHHHHHHHHHHHHTSS-----S----TT-TT-S--EEEEETTEEEEEEET-SSPPTTS---EEEEETTEEEEE-

Solvent-accessible surface area (backbone atoms only — not comparable to full-atom values): 5043 Å² total; per-residue (Å²): 142,77,65,69,63,58,53,51,53,52,54,53,55,56,57,59,67,63,66,79,66,71,82,69,77,84,69,90,70,65,100,80,52,96,79,66,64,71,71,40,84,33,71,60,89,94,37,62,28,42,23,34,71,80,33,92,69,75,68,85,94,54,88,56,72,50,72,44,85,48,99,64,22,28,32,30,24,98

Foldseek 3Di:
DPPVVVVVVVVVVVVVVVVVPPPPPDDPDDPPDPPPQPFDWDDDPPFIFTWGFQEPDDDPPDP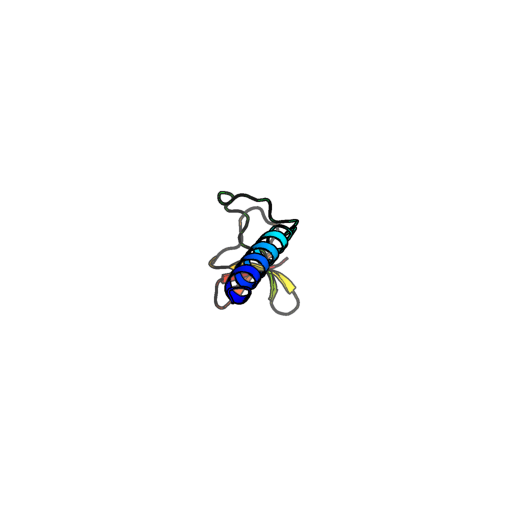FPDWDDDPGGITTTD